Protein AF-A0A6S6R5W8-F1 (afdb_monomer)

Mean predicted aligned error: 7.16 Å

Secondary structure (DSSP, 8-state):
---HHHHHHTT---HHHHHHTT-HHHHHHHHHHHHHHHHHHHHS-HHHHHHHHHHHHHHHHHHHHHHHHHHHHHHHHHHHHHHHHHHGGG-

Organism: NCBI:txid433286

pLDDT: mean 86.76, std 11.02, range [44.66, 97.81]

Solvent-accessible surface area (backbone atoms only — not comparable to full-atom values): 5272 Å² total; per-residue (Å²): 133,85,53,68,67,56,33,52,74,72,67,66,71,57,67,63,64,59,49,61,77,68,34,67,65,57,52,55,51,52,52,50,51,52,57,49,50,57,51,45,57,72,75,42,57,70,70,59,42,50,55,52,51,51,52,51,49,54,51,50,54,51,50,51,53,53,50,53,50,50,52,57,49,50,52,53,50,50,55,52,51,51,51,55,56,62,62,63,74,76,121

Sequence (91 aa):
MESIIKKLYYGSLNPDEWIIKKEPEYQKLNEQIVILLDKLKQLTNQEIFENISELMEITTETNSLETAHSFSFGFKYGAIMMMEILKNEKE

Foldseek 3Di:
DDDPVVCVVVVVPDVPVVCCVPDVVNVVVVVVVVVVLVVCPVVDDPVVNVVVVVVVVVVVVVVVVVVVVCVVVVVVVVVVVVVVVVVVVPD

Radius of gyration: 20.47 Å; Cα contacts (8 Å, |Δi|>4): 10; chains: 1; bounding box: 48×29×58 Å

Structure (mmCIF, N/CA/C/O backbone):
data_AF-A0A6S6R5W8-F1
#
_entry.id   AF-A0A6S6R5W8-F1
#
loop_
_atom_site.group_PDB
_atom_site.id
_atom_site.type_symbol
_atom_site.label_atom_id
_atom_site.label_alt_id
_atom_site.label_comp_id
_atom_site.label_asym_id
_atom_site.label_entity_id
_atom_site.label_seq_id
_atom_site.pdbx_PDB_ins_code
_atom_site.Cartn_x
_atom_site.Cartn_y
_atom_site.Cartn_z
_atom_site.occupancy
_atom_site.B_iso_or_equiv
_atom_site.auth_seq_id
_atom_site.auth_comp_id
_atom_site.auth_asym_id
_atom_site.auth_atom_id
_atom_site.pdbx_PDB_model_num
ATOM 1 N N . MET A 1 1 ? -27.509 -1.755 6.825 1.00 59.97 1 MET A N 1
ATOM 2 C CA . MET A 1 1 ? -26.072 -1.407 6.837 1.00 59.97 1 MET A CA 1
ATOM 3 C C . MET A 1 1 ? -25.354 -2.469 7.651 1.00 59.97 1 MET A C 1
ATOM 5 O O . MET A 1 1 ? -25.751 -2.699 8.785 1.00 59.97 1 MET A O 1
ATOM 9 N N . GLU A 1 2 ? -24.400 -3.190 7.070 1.00 75.56 2 GLU A N 1
ATOM 10 C CA . GLU A 1 2 ? -23.647 -4.208 7.812 1.00 75.56 2 GLU A CA 1
ATOM 11 C C . GLU A 1 2 ? -22.683 -3.546 8.809 1.00 75.56 2 GLU A C 1
ATOM 13 O O . GLU A 1 2 ? -22.074 -2.524 8.488 1.00 75.56 2 GLU A O 1
ATOM 18 N N . SER A 1 3 ? -22.572 -4.106 10.019 1.00 87.69 3 SER A N 1
ATOM 19 C CA . SER A 1 3 ? -21.693 -3.581 11.073 1.00 87.69 3 SER A CA 1
ATOM 20 C C . SER A 1 3 ? -20.231 -3.595 10.627 1.00 87.69 3 SER A C 1
ATOM 22 O O . SER A 1 3 ? -19.762 -4.585 10.065 1.00 87.69 3 SER A O 1
ATOM 24 N N . ILE A 1 4 ? -19.488 -2.533 10.949 1.00 83.94 4 ILE A N 1
ATOM 25 C CA . ILE A 1 4 ? -18.043 -2.451 10.695 1.00 83.94 4 ILE A CA 1
ATOM 26 C C . ILE A 1 4 ? -17.276 -3.617 11.337 1.00 83.94 4 ILE A C 1
ATOM 28 O O . ILE A 1 4 ? -16.320 -4.113 10.754 1.00 83.94 4 ILE A O 1
ATOM 32 N N . ILE A 1 5 ? -17.755 -4.132 12.475 1.00 83.88 5 ILE A N 1
ATOM 33 C CA . ILE A 1 5 ? -17.170 -5.291 13.162 1.00 83.88 5 ILE A CA 1
ATOM 34 C C . ILE A 1 5 ? -17.358 -6.577 12.354 1.00 83.88 5 ILE A C 1
ATOM 36 O O . ILE A 1 5 ? -16.455 -7.404 12.298 1.00 83.88 5 ILE A O 1
ATOM 40 N N . LYS A 1 6 ? -18.505 -6.743 11.685 1.00 86.00 6 LYS A N 1
ATOM 41 C CA . LYS A 1 6 ? -18.723 -7.889 10.790 1.00 86.00 6 LYS A CA 1
ATOM 42 C C . LYS A 1 6 ? -17.836 -7.789 9.555 1.00 86.00 6 LYS A C 1
ATOM 44 O O . LYS A 1 6 ? -17.203 -8.771 9.193 1.00 86.00 6 LYS A O 1
ATOM 49 N N . LYS A 1 7 ? -17.721 -6.593 8.969 1.00 86.75 7 LYS A N 1
ATOM 50 C CA . LYS A 1 7 ? -16.802 -6.355 7.848 1.00 86.75 7 LYS A CA 1
ATOM 51 C C . LYS A 1 7 ? -15.348 -6.637 8.224 1.00 86.75 7 LYS A C 1
ATOM 53 O O . LYS A 1 7 ? -14.626 -7.224 7.431 1.00 86.75 7 LYS A O 1
ATOM 58 N N . LEU A 1 8 ? -14.939 -6.274 9.441 1.00 82.50 8 LEU A N 1
ATOM 59 C CA . LEU A 1 8 ? -13.627 -6.627 9.979 1.00 82.50 8 LEU A CA 1
ATOM 60 C C . LEU A 1 8 ? -13.469 -8.145 10.127 1.00 82.50 8 LEU A C 1
ATOM 62 O O . LEU A 1 8 ? -12.484 -8.697 9.653 1.00 82.50 8 LEU A O 1
ATOM 66 N N . TYR A 1 9 ? -14.447 -8.820 10.738 1.00 82.56 9 TYR A N 1
ATOM 67 C CA . TYR A 1 9 ? -14.425 -10.270 10.948 1.00 82.56 9 TYR A CA 1
ATOM 68 C C . TYR A 1 9 ? -14.295 -11.058 9.637 1.00 82.56 9 TYR A C 1
ATOM 70 O O . TYR A 1 9 ? -13.542 -12.023 9.571 1.00 82.56 9 TYR A O 1
ATOM 78 N N . TYR A 1 10 ? -14.994 -10.626 8.585 1.00 89.88 10 TYR A N 1
ATOM 79 C CA . TYR A 1 10 ? -14.933 -11.253 7.264 1.00 89.88 10 TYR A CA 1
ATOM 80 C C . TYR A 1 10 ? -13.791 -10.733 6.376 1.00 89.88 10 TYR A C 1
ATOM 82 O O . TYR A 1 10 ? -13.687 -11.157 5.229 1.00 89.88 10 TYR A O 1
ATOM 90 N N . GLY A 1 11 ? -12.948 -9.813 6.864 1.00 80.69 11 GLY A N 1
ATOM 91 C CA . GLY A 1 11 ? -11.845 -9.240 6.085 1.00 80.69 11 GLY A CA 1
ATOM 92 C C . GLY A 1 11 ? -12.290 -8.375 4.900 1.00 80.69 11 GLY A C 1
ATOM 93 O O . GLY A 1 11 ? -11.524 -8.158 3.972 1.00 80.69 11 GLY A O 1
ATOM 94 N N . SER A 1 12 ? -13.524 -7.869 4.904 1.00 84.06 12 SER A N 1
ATOM 95 C CA . SER A 1 12 ? -14.095 -7.075 3.810 1.00 84.06 12 SER A CA 1
ATOM 96 C C . SER A 1 12 ? -13.909 -5.561 4.002 1.00 84.06 12 SER A C 1
ATOM 98 O O . SER A 1 12 ? -14.655 -4.758 3.431 1.00 84.06 12 SER A O 1
ATOM 100 N N . LEU A 1 13 ? -12.980 -5.154 4.869 1.00 79.44 13 LEU A N 1
ATOM 101 C CA . LEU A 1 13 ? -12.547 -3.767 5.027 1.00 79.44 13 LEU A CA 1
ATOM 102 C C . LEU A 1 13 ? -11.361 -3.525 4.091 1.00 79.44 13 LEU A C 1
ATOM 104 O O . LEU A 1 13 ? -10.220 -3.544 4.535 1.00 79.44 13 LEU A O 1
ATOM 108 N N . ASN A 1 14 ? -11.656 -3.268 2.814 1.00 73.75 14 ASN A N 1
ATOM 109 C CA . ASN A 1 14 ? -10.666 -2.881 1.803 1.00 73.75 14 ASN A CA 1
ATOM 110 C C . ASN A 1 14 ? -10.925 -1.436 1.336 1.00 73.75 14 ASN A C 1
ATOM 112 O O . ASN A 1 14 ? -11.520 -1.238 0.272 1.00 73.75 14 ASN A O 1
ATOM 116 N N . PRO A 1 15 ? -10.542 -0.410 2.123 1.00 71.00 15 PRO A N 1
ATOM 117 C CA . PRO A 1 15 ? -10.729 0.987 1.736 1.00 71.00 15 PRO A CA 1
ATOM 118 C C . PRO A 1 15 ? -10.015 1.311 0.421 1.00 71.00 15 PRO A C 1
ATOM 120 O O . PRO A 1 15 ? -10.592 1.973 -0.439 1.00 71.00 15 PRO A O 1
ATOM 123 N N . ASP A 1 16 ? -8.807 0.778 0.240 1.00 66.50 16 ASP A N 1
ATOM 124 C CA . ASP A 1 16 ? -7.950 1.086 -0.906 1.00 66.50 16 ASP A CA 1
ATOM 125 C C . ASP A 1 16 ? -8.585 0.641 -2.224 1.00 66.50 16 ASP A C 1
ATOM 127 O O . ASP A 1 16 ? -8.653 1.415 -3.175 1.00 66.50 16 ASP A O 1
ATOM 131 N N . GLU A 1 17 ? -9.169 -0.560 -2.273 1.00 68.31 17 GLU A N 1
ATOM 132 C CA . GLU A 1 17 ? -9.874 -1.044 -3.466 1.00 68.31 17 GLU A CA 1
ATOM 133 C C . GLU A 1 17 ? -11.093 -0.184 -3.820 1.00 68.31 17 GLU A C 1
ATOM 135 O O . GLU A 1 17 ? -11.467 -0.080 -4.991 1.00 68.31 17 GLU A O 1
ATOM 140 N N . TRP A 1 18 ? -11.742 0.414 -2.819 1.00 69.25 18 TRP A N 1
ATOM 141 C CA . TRP A 1 18 ? -12.916 1.260 -3.029 1.00 69.25 18 TRP A CA 1
ATOM 142 C C . TRP A 1 18 ? -12.538 2.654 -3.512 1.00 69.25 18 TRP A C 1
ATOM 144 O O . TRP A 1 18 ? -13.291 3.229 -4.298 1.00 69.25 18 TRP A O 1
ATOM 154 N N . ILE A 1 19 ? -11.398 3.171 -3.055 1.00 68.38 19 ILE A N 1
ATOM 155 C CA . ILE A 1 19 ? -10.854 4.469 -3.455 1.00 68.38 19 ILE A CA 1
ATOM 156 C C . ILE A 1 19 ? -10.278 4.356 -4.872 1.00 68.38 19 ILE A C 1
ATOM 158 O O . ILE A 1 19 ? -10.713 5.065 -5.776 1.00 68.38 19 ILE A O 1
ATOM 162 N N . ILE A 1 20 ? -9.394 3.383 -5.107 1.00 69.06 20 ILE A N 1
ATOM 163 C CA . ILE A 1 20 ? -8.668 3.205 -6.373 1.00 69.06 20 ILE A CA 1
ATOM 164 C C . ILE A 1 20 ? -9.610 2.928 -7.554 1.00 69.06 20 ILE A C 1
ATOM 166 O O . ILE A 1 20 ? -9.438 3.484 -8.639 1.00 69.06 20 ILE A O 1
ATOM 170 N N . LYS A 1 21 ? -10.645 2.095 -7.372 1.00 66.31 21 LYS A N 1
ATOM 171 C CA . LYS A 1 21 ? -11.587 1.778 -8.465 1.00 66.31 21 LYS A CA 1
ATOM 172 C C . LYS A 1 21 ? -12.514 2.933 -8.834 1.00 66.31 21 LYS A C 1
ATOM 174 O O . LYS A 1 21 ? -13.112 2.890 -9.907 1.00 66.31 21 LYS A O 1
ATOM 179 N N . LYS A 1 22 ? -12.684 3.920 -7.953 1.00 72.81 22 LYS A N 1
ATOM 180 C CA . LYS A 1 22 ? -13.657 5.004 -8.132 1.00 72.81 22 LYS A CA 1
ATOM 181 C C . LYS A 1 22 ? -13.029 6.347 -8.452 1.00 72.81 22 LYS A C 1
ATOM 183 O O . LYS A 1 22 ? -13.791 7.256 -8.754 1.00 72.81 22 LYS A O 1
ATOM 188 N N . GLU A 1 23 ? -11.704 6.457 -8.401 1.00 84.31 23 GLU A N 1
ATOM 189 C CA . GLU A 1 23 ? -10.996 7.718 -8.585 1.00 84.31 23 GLU A CA 1
ATOM 190 C C . GLU A 1 23 ? -10.410 7.821 -10.005 1.00 84.31 23 GLU A C 1
ATOM 192 O O . GLU A 1 23 ? -9.382 7.198 -10.298 1.00 84.31 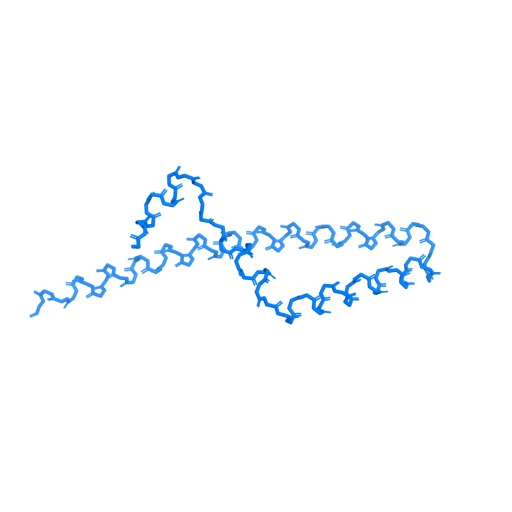23 GLU A O 1
ATOM 197 N N . PRO A 1 24 ? -11.041 8.578 -10.924 1.00 86.31 24 PRO A N 1
ATOM 198 C CA . PRO A 1 24 ? -10.556 8.708 -12.296 1.00 86.31 24 PRO A CA 1
ATOM 199 C C . PRO A 1 24 ? -9.184 9.386 -12.363 1.00 86.31 24 PRO A C 1
ATOM 201 O O . PRO A 1 24 ? -8.400 9.104 -13.270 1.00 86.31 24 PRO A O 1
ATOM 204 N N . GLU A 1 25 ? -8.871 10.264 -11.406 1.00 88.75 25 GLU A N 1
ATOM 205 C CA . GLU A 1 25 ? -7.568 10.923 -11.347 1.00 88.75 25 GLU A CA 1
ATOM 206 C C . GLU A 1 25 ? -6.444 9.921 -11.063 1.00 88.75 25 GLU A C 1
ATOM 208 O O . GLU A 1 25 ? -5.410 9.951 -11.732 1.00 88.75 25 GLU A O 1
ATOM 213 N N . TYR A 1 26 ? -6.679 8.965 -10.159 1.00 86.12 26 TYR A N 1
ATOM 214 C CA . TYR A 1 26 ? -5.735 7.884 -9.880 1.00 86.12 26 TYR A CA 1
ATOM 215 C C . TYR A 1 26 ? -5.448 7.059 -11.139 1.00 86.12 26 TYR A C 1
ATOM 217 O O . TYR A 1 26 ? -4.288 6.810 -11.464 1.00 86.12 26 TYR A O 1
ATOM 225 N N . GLN A 1 27 ? -6.491 6.679 -11.886 1.00 86.25 27 GLN A N 1
ATOM 226 C CA . GLN A 1 27 ? -6.335 5.908 -13.126 1.00 86.25 27 GLN A CA 1
ATOM 227 C C . GLN A 1 27 ? -5.486 6.669 -14.149 1.00 86.25 27 GLN A C 1
ATOM 229 O O . GLN A 1 27 ? -4.531 6.118 -14.695 1.00 86.25 27 GLN A O 1
ATOM 234 N N . LYS A 1 28 ? -5.765 7.963 -14.334 1.00 92.12 28 LYS A N 1
ATOM 235 C CA . LYS A 1 28 ? -5.016 8.832 -15.247 1.00 92.12 28 LYS A CA 1
ATOM 236 C C . LYS A 1 28 ? -3.550 9.002 -14.837 1.00 92.12 28 LYS A C 1
ATOM 238 O O . LYS A 1 28 ? -2.673 9.088 -15.698 1.00 92.12 28 LYS A O 1
ATOM 243 N N . LEU A 1 29 ? -3.266 9.109 -13.540 1.00 91.69 29 LEU A N 1
ATOM 244 C CA . LEU A 1 29 ? -1.894 9.184 -13.036 1.00 91.69 29 LEU A CA 1
ATOM 245 C C . LEU A 1 29 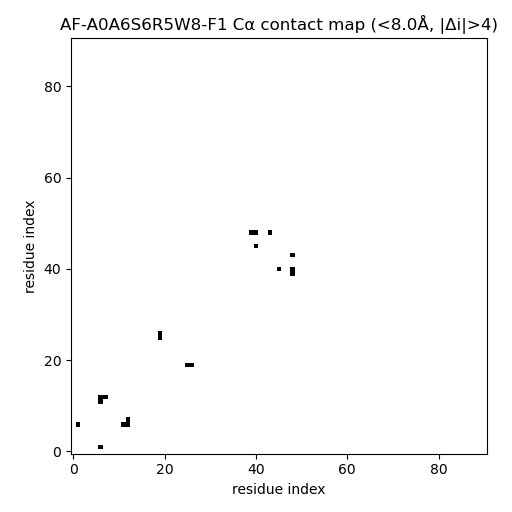? -1.165 7.852 -13.236 1.00 91.69 29 LEU A C 1
ATOM 247 O O . LEU A 1 29 ? -0.027 7.846 -13.699 1.00 91.69 29 LEU A O 1
ATOM 251 N N . ASN A 1 30 ? -1.835 6.729 -12.977 1.00 88.31 30 ASN A N 1
ATOM 252 C CA . ASN A 1 30 ? -1.267 5.403 -13.193 1.00 88.31 30 ASN A CA 1
ATOM 253 C C . ASN A 1 30 ? -0.935 5.149 -14.675 1.00 88.31 30 ASN A C 1
ATOM 255 O O . ASN A 1 30 ? 0.138 4.644 -14.993 1.00 88.31 30 ASN A O 1
ATOM 259 N N . GLU A 1 31 ? -1.799 5.572 -15.601 1.00 92.62 31 GLU A N 1
ATOM 260 C CA . GLU A 1 31 ? -1.509 5.524 -17.041 1.00 92.62 31 GLU A CA 1
ATOM 261 C C . GLU A 1 31 ? -0.267 6.348 -17.413 1.00 92.62 31 GLU A C 1
ATOM 263 O O . GLU A 1 31 ? 0.569 5.896 -18.197 1.00 92.62 31 GLU A O 1
ATOM 268 N N . GLN A 1 32 ? -0.099 7.541 -16.829 1.00 95.38 32 GLN A N 1
ATOM 269 C CA . GLN A 1 32 ? 1.096 8.362 -17.054 1.00 95.38 32 GLN A CA 1
ATOM 270 C C . GLN A 1 32 ? 2.370 7.682 -16.547 1.00 95.38 32 GLN A C 1
ATOM 272 O O . GLN A 1 32 ? 3.395 7.753 -17.227 1.00 95.38 32 GLN A O 1
ATOM 277 N N . ILE A 1 33 ? 2.305 7.002 -15.397 1.00 91.50 33 ILE A N 1
ATOM 278 C CA . ILE A 1 33 ? 3.424 6.215 -14.861 1.00 91.50 33 ILE A CA 1
ATOM 279 C C . ILE A 1 33 ? 3.830 5.133 -15.864 1.00 91.50 33 ILE A C 1
ATOM 281 O O . ILE A 1 33 ? 5.005 5.045 -16.217 1.00 91.50 33 ILE A O 1
ATOM 285 N N . VAL A 1 34 ? 2.869 4.364 -16.385 1.00 91.94 34 VAL A N 1
ATOM 286 C CA . VAL A 1 34 ? 3.136 3.304 -17.374 1.00 91.94 34 VAL A CA 1
ATOM 287 C C . VAL A 1 34 ? 3.775 3.873 -18.645 1.00 91.94 34 VAL A C 1
ATOM 289 O O . VAL A 1 34 ? 4.800 3.369 -19.101 1.00 91.94 34 VAL A O 1
ATOM 292 N N . ILE A 1 35 ? 3.236 4.971 -19.187 1.00 96.12 35 ILE A N 1
ATOM 293 C CA . ILE A 1 35 ? 3.783 5.618 -20.392 1.00 96.12 35 ILE A CA 1
ATOM 294 C C . ILE A 1 35 ? 5.221 6.107 -20.165 1.00 96.12 35 ILE A C 1
ATOM 296 O O . ILE A 1 35 ? 6.060 6.019 -21.066 1.00 96.12 35 ILE A O 1
ATOM 300 N N . LEU A 1 36 ? 5.519 6.666 -18.990 1.00 94.44 36 LEU A N 1
ATOM 301 C CA . LEU A 1 36 ? 6.864 7.133 -18.654 1.00 94.44 36 LEU A CA 1
ATOM 302 C C . LEU A 1 36 ? 7.842 5.970 -18.482 1.00 94.44 36 LEU A C 1
ATOM 304 O O . LEU A 1 36 ? 8.961 6.064 -18.980 1.00 94.44 36 LEU A O 1
ATOM 308 N N . LEU A 1 37 ? 7.419 4.874 -17.852 1.00 91.25 37 LEU A N 1
ATOM 309 C CA . LEU A 1 37 ? 8.222 3.659 -17.715 1.00 91.25 37 LEU A CA 1
ATOM 310 C C . LEU A 1 37 ? 8.618 3.077 -19.074 1.00 91.25 37 LEU A C 1
ATOM 312 O O . LEU A 1 37 ? 9.794 2.786 -19.294 1.00 91.25 37 LEU A O 1
ATOM 316 N N . ASP A 1 38 ? 7.673 2.983 -20.011 1.00 92.94 38 ASP A N 1
ATOM 317 C CA . ASP A 1 38 ? 7.953 2.497 -21.365 1.00 92.94 38 ASP A CA 1
ATOM 318 C C . ASP A 1 38 ? 8.935 3.407 -22.112 1.00 92.94 38 ASP A C 1
ATOM 320 O O . ASP A 1 38 ? 9.843 2.924 -22.794 1.00 92.94 38 ASP A O 1
ATOM 324 N N . LYS A 1 39 ? 8.802 4.731 -21.958 1.00 94.31 39 LYS A N 1
ATOM 325 C CA . LYS A 1 39 ? 9.762 5.690 -22.526 1.00 94.31 39 LYS A CA 1
ATOM 326 C C . LYS A 1 39 ? 11.147 5.535 -21.908 1.00 94.31 39 LYS A C 1
ATOM 328 O O . LYS A 1 39 ? 12.130 5.518 -22.642 1.00 94.31 39 LYS A O 1
ATOM 333 N N . LEU A 1 40 ? 11.237 5.415 -20.584 1.00 92.50 40 LEU A N 1
ATOM 334 C CA . LEU A 1 40 ? 12.510 5.232 -19.887 1.00 92.50 40 LEU A CA 1
ATOM 335 C C . LEU A 1 40 ? 13.204 3.956 -20.356 1.00 92.50 40 LEU A C 1
ATOM 337 O O . LEU A 1 40 ? 14.370 4.014 -20.729 1.00 92.50 40 LEU A O 1
ATOM 341 N N . LYS A 1 41 ? 12.460 2.853 -20.483 1.00 92.25 41 LYS A N 1
ATOM 342 C CA . LYS A 1 41 ? 12.970 1.580 -21.005 1.00 92.25 41 LYS A CA 1
ATOM 343 C C . LYS A 1 41 ? 13.615 1.696 -22.388 1.00 92.25 41 LYS A C 1
ATOM 345 O O . LYS A 1 41 ? 14.558 0.971 -22.681 1.00 92.25 41 LYS A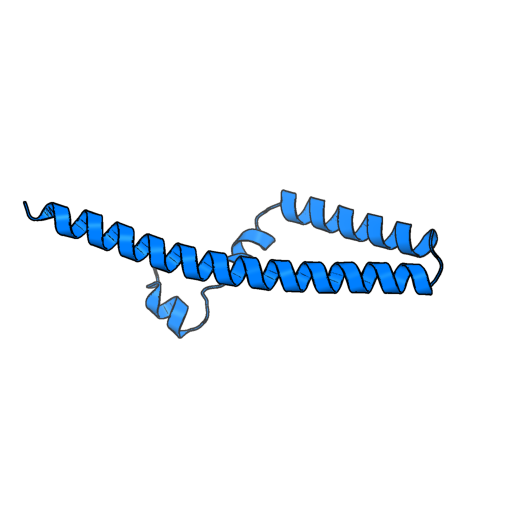 O 1
ATOM 350 N N . GLN A 1 42 ? 13.102 2.579 -23.245 1.00 93.81 42 GLN A N 1
ATOM 351 C CA . GLN A 1 42 ? 13.648 2.813 -24.588 1.00 93.81 42 GLN A CA 1
ATOM 352 C C . GLN A 1 42 ? 14.857 3.759 -24.595 1.00 93.81 42 GLN A C 1
ATOM 354 O O . GLN A 1 42 ? 15.676 3.693 -25.509 1.00 93.81 42 GLN A O 1
ATOM 359 N N . LEU A 1 43 ? 14.953 4.661 -23.614 1.00 93.81 43 LEU A N 1
ATOM 360 C CA . LEU A 1 43 ? 15.987 5.698 -23.539 1.00 93.81 43 LEU A CA 1
ATOM 361 C C . LEU A 1 43 ? 17.226 5.262 -22.748 1.00 93.81 43 LEU A C 1
ATOM 363 O O . LEU A 1 43 ? 18.281 5.88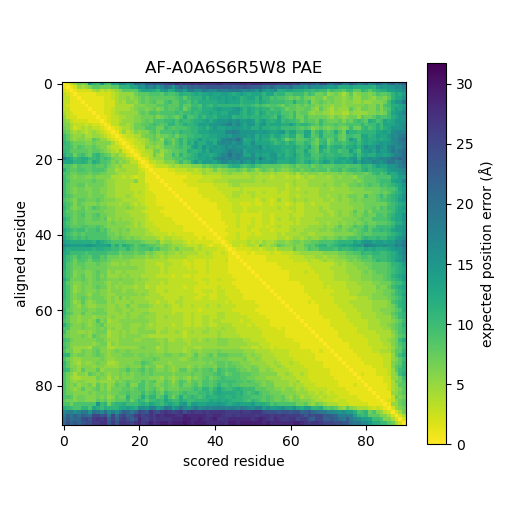3 -22.883 1.00 93.81 43 LEU A O 1
ATOM 367 N N . THR A 1 44 ? 17.111 4.228 -21.917 1.00 90.44 44 THR A N 1
ATOM 368 C CA . THR A 1 44 ? 18.185 3.766 -21.036 1.00 90.44 44 THR A CA 1
ATOM 369 C C . THR A 1 44 ? 18.718 2.400 -21.457 1.00 90.44 44 THR A C 1
ATOM 371 O O . THR A 1 44 ? 18.038 1.621 -22.120 1.00 90.44 44 THR A O 1
ATOM 374 N N . ASN A 1 45 ? 19.947 2.081 -21.045 1.00 94.00 45 ASN A N 1
ATOM 375 C CA . ASN A 1 45 ? 20.431 0.703 -21.119 1.00 94.00 45 ASN A CA 1
ATOM 376 C C . ASN A 1 45 ? 19.767 -0.166 -20.027 1.00 94.00 45 ASN A C 1
ATOM 378 O O . ASN A 1 45 ? 19.062 0.346 -19.154 1.00 94.00 45 ASN A O 1
ATOM 382 N N . GLN A 1 46 ? 19.992 -1.480 -20.093 1.00 92.75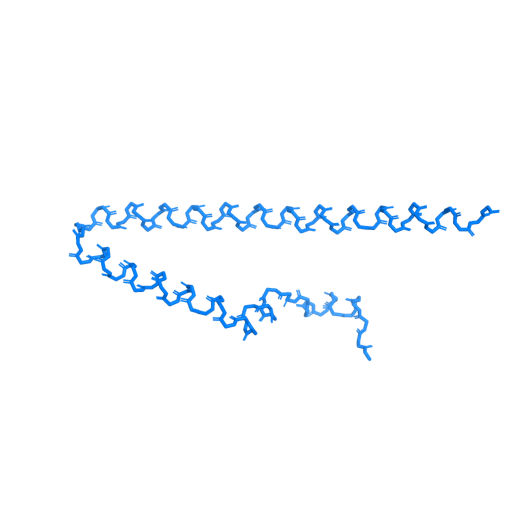 46 GLN A N 1
ATOM 383 C CA . GLN A 1 46 ? 19.371 -2.442 -19.182 1.00 92.75 46 GLN A CA 1
ATOM 384 C C . GLN A 1 46 ? 19.728 -2.185 -17.710 1.00 92.75 46 GLN A C 1
ATOM 386 O O . GLN A 1 46 ? 18.830 -2.132 -16.881 1.00 92.75 46 GLN A O 1
ATOM 391 N N . GLU A 1 47 ? 21.003 -1.949 -17.403 1.00 94.94 47 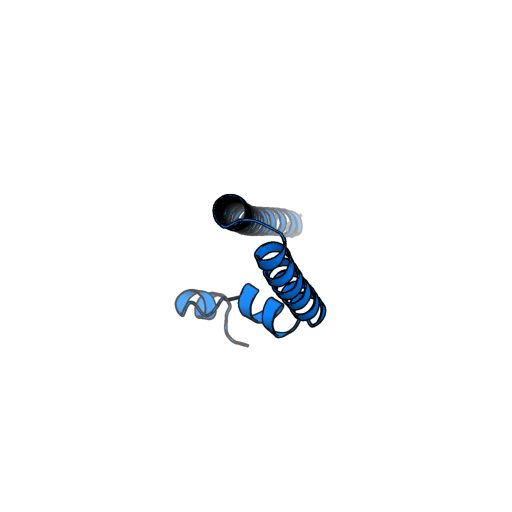GLU A N 1
ATOM 392 C CA . GLU A 1 47 ? 21.482 -1.714 -16.033 1.00 94.94 47 GLU A CA 1
ATOM 393 C C . GLU A 1 47 ? 20.837 -0.469 -15.400 1.00 94.94 47 GLU A C 1
ATOM 395 O O . GLU A 1 47 ? 20.369 -0.494 -14.265 1.00 94.94 47 GLU A O 1
ATOM 400 N N . ILE A 1 48 ? 20.749 0.632 -16.152 1.00 94.19 48 ILE A N 1
ATOM 401 C CA . ILE A 1 48 ? 20.097 1.859 -15.679 1.00 94.19 48 ILE A CA 1
ATOM 402 C C . ILE A 1 48 ? 18.598 1.621 -15.466 1.00 94.19 48 ILE A C 1
ATOM 404 O O . ILE A 1 48 ? 18.037 2.102 -14.483 1.00 94.19 48 ILE A O 1
ATOM 408 N N . PHE A 1 49 ? 17.945 0.882 -16.364 1.00 93.94 49 PHE A N 1
ATOM 409 C CA . PHE A 1 49 ? 16.523 0.573 -16.228 1.00 93.94 49 PHE A CA 1
ATOM 410 C C . PHE A 1 49 ? 16.230 -0.319 -15.011 1.00 93.94 49 PHE A C 1
ATOM 412 O O . PHE A 1 49 ? 15.238 -0.101 -14.313 1.00 93.94 49 PHE A O 1
ATOM 419 N N . GLU A 1 50 ? 17.098 -1.293 -14.733 1.00 94.69 50 GLU A N 1
ATOM 420 C CA . GLU A 1 50 ? 17.021 -2.155 -13.549 1.00 94.69 50 GLU A CA 1
ATOM 421 C C . GLU A 1 50 ? 17.158 -1.330 -12.261 1.00 94.69 50 GLU A C 1
ATOM 423 O O . GLU A 1 50 ? 16.285 -1.416 -11.402 1.00 94.69 50 GLU A O 1
ATOM 428 N N . ASN A 1 51 ? 18.143 -0.427 -12.184 1.00 95.94 51 ASN A N 1
ATOM 429 C CA . ASN A 1 51 ? 18.310 0.476 -11.037 1.00 95.94 51 ASN A CA 1
ATOM 430 C C . ASN A 1 51 ? 17.092 1.396 -10.815 1.00 95.94 51 ASN A C 1
ATOM 432 O O . ASN A 1 51 ? 16.698 1.656 -9.678 1.00 95.94 51 ASN A O 1
ATOM 436 N N . ILE A 1 52 ? 16.476 1.905 -11.890 1.00 94.00 52 ILE A N 1
ATOM 437 C CA . ILE A 1 52 ? 15.243 2.709 -11.792 1.00 94.00 52 ILE A CA 1
ATOM 438 C C . ILE A 1 52 ? 14.086 1.857 -11.257 1.00 94.00 52 ILE A C 1
ATOM 440 O O . ILE A 1 52 ? 13.312 2.328 -10.423 1.00 94.00 52 ILE A O 1
ATOM 444 N N . SER A 1 53 ? 13.970 0.615 -11.726 1.00 92.25 53 SER A N 1
ATOM 445 C CA . SER A 1 53 ? 12.916 -0.307 -11.297 1.00 92.25 53 SER A CA 1
ATOM 446 C C . SER A 1 53 ? 13.055 -0.654 -9.812 1.00 92.25 53 SER A C 1
ATOM 448 O O . SER A 1 53 ? 12.075 -0.558 -9.077 1.00 92.25 53 SER A O 1
ATOM 450 N N . GLU A 1 54 ? 14.275 -0.952 -9.357 1.00 96.19 54 GLU A N 1
ATOM 451 C CA . GLU A 1 54 ? 14.585 -1.215 -7.946 1.00 96.19 54 GLU A CA 1
ATOM 452 C C . GLU A 1 54 ? 14.283 0.007 -7.063 1.00 96.19 54 GLU A C 1
ATOM 454 O O . GLU A 1 54 ? 13.642 -0.113 -6.019 1.00 96.19 54 GLU A O 1
ATOM 459 N N . LEU A 1 55 ? 14.652 1.217 -7.505 1.00 95.88 55 LEU A N 1
ATOM 460 C CA . LEU A 1 55 ? 14.308 2.449 -6.790 1.00 95.88 55 LEU A CA 1
ATOM 461 C C . LEU A 1 55 ? 12.788 2.612 -6.632 1.00 95.88 55 LEU A C 1
ATOM 463 O O . LEU A 1 55 ? 12.313 3.004 -5.562 1.00 95.88 55 LEU A O 1
ATOM 467 N N . MET A 1 56 ? 12.015 2.333 -7.685 1.00 93.44 56 MET A N 1
ATOM 468 C CA . MET A 1 56 ? 10.554 2.419 -7.640 1.00 93.44 56 MET A CA 1
ATOM 469 C C . MET A 1 56 ? 9.941 1.371 -6.711 1.00 93.44 56 MET A C 1
ATOM 471 O O . MET A 1 56 ? 8.998 1.694 -5.985 1.00 93.44 56 MET A O 1
ATOM 475 N N . GLU A 1 57 ? 10.478 0.152 -6.696 1.00 94.75 57 GLU A N 1
ATOM 476 C CA . GLU A 1 57 ? 10.065 -0.916 -5.782 1.00 94.75 57 GLU A CA 1
ATOM 477 C C . GLU A 1 57 ? 10.295 -0.505 -4.323 1.00 94.75 57 GLU A C 1
ATOM 479 O O . GLU A 1 57 ? 9.335 -0.423 -3.555 1.00 94.75 57 GLU A O 1
ATOM 484 N N . ILE A 1 58 ? 11.518 -0.091 -3.974 1.00 97.81 58 ILE A N 1
ATOM 485 C CA . ILE A 1 58 ? 11.869 0.366 -2.618 1.00 97.81 58 ILE A CA 1
ATOM 486 C C . ILE A 1 58 ? 10.989 1.546 -2.185 1.00 97.81 58 ILE A C 1
ATOM 488 O O . ILE A 1 58 ? 10.505 1.596 -1.050 1.00 97.81 58 ILE A O 1
ATOM 492 N N . THR A 1 59 ? 10.755 2.507 -3.084 1.00 95.50 59 THR A N 1
ATOM 493 C CA . THR A 1 59 ? 9.896 3.666 -2.794 1.00 95.50 59 THR A CA 1
ATOM 494 C C . THR A 1 59 ? 8.452 3.228 -2.543 1.00 95.50 59 THR A C 1
ATOM 496 O O . THR A 1 59 ? 7.806 3.721 -1.619 1.00 95.50 59 THR A O 1
ATOM 499 N N . THR A 1 60 ? 7.943 2.276 -3.329 1.00 91.69 60 THR A N 1
ATOM 500 C CA . THR A 1 60 ? 6.588 1.731 -3.172 1.00 91.69 60 THR A CA 1
ATOM 501 C C . THR A 1 60 ? 6.433 1.014 -1.834 1.00 91.69 60 THR A C 1
ATOM 503 O O . THR A 1 60 ? 5.469 1.270 -1.111 1.00 91.69 60 THR A O 1
ATOM 506 N N . GLU A 1 61 ? 7.392 0.167 -1.462 1.00 95.06 61 GLU A N 1
ATOM 507 C CA . GLU A 1 61 ? 7.383 -0.537 -0.178 1.00 95.06 61 GLU A CA 1
ATOM 508 C C . GLU A 1 61 ? 7.459 0.431 1.006 1.00 95.06 61 GLU A C 1
ATOM 510 O O . GLU A 1 61 ? 6.681 0.321 1.958 1.00 95.06 61 GLU A O 1
ATOM 515 N N . THR A 1 62 ? 8.342 1.428 0.921 1.00 96.06 62 THR A N 1
ATOM 516 C CA . THR A 1 62 ? 8.495 2.456 1.959 1.00 96.06 62 THR A CA 1
ATOM 517 C C . THR A 1 62 ? 7.193 3.236 2.148 1.00 96.06 62 THR A C 1
ATOM 519 O O . THR A 1 62 ? 6.706 3.360 3.274 1.00 96.06 62 THR A O 1
ATOM 522 N N . ASN A 1 63 ? 6.570 3.678 1.051 1.00 92.81 63 ASN A N 1
ATOM 523 C CA . ASN A 1 63 ? 5.283 4.375 1.083 1.00 92.81 63 ASN A CA 1
ATOM 524 C C . ASN A 1 63 ? 4.164 3.488 1.647 1.00 92.81 63 ASN A C 1
ATOM 526 O O . ASN A 1 63 ? 3.311 3.967 2.396 1.00 92.81 63 ASN A O 1
ATOM 530 N N . SER A 1 64 ? 4.161 2.192 1.320 1.00 89.31 64 SER A N 1
ATOM 531 C CA . SER A 1 64 ? 3.192 1.236 1.861 1.00 89.31 64 SER A CA 1
ATOM 532 C C . SER A 1 64 ? 3.329 1.100 3.381 1.00 89.31 64 SER A C 1
ATOM 534 O O . SER A 1 64 ? 2.326 1.112 4.097 1.00 89.31 64 SER A O 1
ATOM 536 N N . LEU A 1 65 ? 4.559 1.013 3.897 1.00 93.38 65 LEU A N 1
ATOM 537 C CA . LEU A 1 65 ? 4.827 0.957 5.338 1.00 93.38 65 LEU A CA 1
ATOM 538 C C . LEU A 1 65 ? 4.420 2.252 6.049 1.00 93.38 65 LEU A C 1
ATOM 540 O O . LEU A 1 65 ? 3.777 2.201 7.101 1.00 93.38 65 LEU A O 1
ATOM 544 N N . GLU A 1 66 ? 4.758 3.412 5.484 1.00 94.31 66 GLU A N 1
ATOM 545 C CA . GLU A 1 66 ? 4.359 4.714 6.026 1.00 94.31 66 GLU A CA 1
ATOM 546 C C . GLU A 1 66 ? 2.834 4.861 6.064 1.00 94.31 66 GLU A C 1
ATOM 548 O O . GLU A 1 66 ? 2.270 5.263 7.086 1.00 94.31 66 GLU A O 1
ATOM 553 N N . THR A 1 67 ? 2.154 4.474 4.983 1.00 89.69 67 THR A N 1
ATOM 554 C CA . THR A 1 67 ? 0.691 4.527 4.881 1.00 89.69 67 THR A CA 1
ATOM 555 C C . THR A 1 67 ? 0.041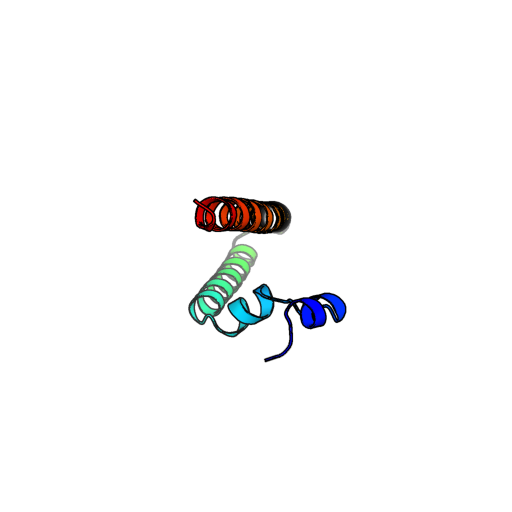 3.612 5.917 1.00 89.69 67 THR A C 1
ATOM 557 O O . THR A 1 67 ? -0.871 4.039 6.625 1.00 89.69 67 THR A O 1
ATOM 560 N N . ALA A 1 68 ? 0.544 2.385 6.090 1.00 89.19 68 ALA A N 1
ATOM 561 C CA . ALA A 1 68 ? 0.042 1.450 7.095 1.00 89.19 68 ALA A CA 1
ATOM 562 C C . ALA A 1 68 ? 0.222 1.980 8.531 1.00 89.19 68 ALA A C 1
ATOM 564 O O . ALA A 1 68 ? -0.702 1.902 9.353 1.00 89.19 68 ALA A O 1
ATOM 565 N N . HIS A 1 69 ? 1.385 2.562 8.840 1.00 92.19 69 HIS A N 1
ATOM 566 C CA . HIS A 1 69 ? 1.626 3.198 10.134 1.00 92.19 69 HIS A CA 1
ATOM 567 C C . HIS A 1 69 ? 0.711 4.401 10.359 1.00 92.19 69 HIS A C 1
ATOM 569 O O . HIS A 1 69 ? 0.082 4.490 11.415 1.00 92.19 69 HIS A O 1
ATOM 575 N N . SER A 1 70 ? 0.590 5.281 9.366 1.00 91.19 70 SER A N 1
ATOM 576 C CA . SER A 1 70 ? -0.257 6.475 9.424 1.00 91.19 70 SER A CA 1
ATOM 577 C C . SER A 1 70 ? -1.727 6.110 9.606 1.00 91.19 70 SER A C 1
ATOM 579 O O . SER A 1 70 ? -2.412 6.713 10.430 1.00 91.19 70 SER A O 1
ATOM 581 N N . PHE A 1 71 ? -2.203 5.069 8.918 1.00 87.69 71 PHE A N 1
ATOM 582 C CA . PHE A 1 71 ? -3.548 4.528 9.087 1.00 87.69 71 PHE A CA 1
ATOM 583 C C . PHE A 1 71 ? -3.776 4.044 10.526 1.00 87.69 71 PHE A C 1
ATOM 585 O O . PHE A 1 71 ? -4.692 4.509 11.203 1.00 87.69 71 PHE A O 1
ATOM 592 N N . SER A 1 72 ? -2.914 3.160 11.040 1.00 89.62 72 SER A N 1
ATOM 593 C CA . SER A 1 72 ? -3.028 2.631 12.410 1.00 89.62 72 SER A CA 1
ATOM 594 C C . SER A 1 72 ? -2.971 3.740 13.465 1.00 89.62 72 SER A C 1
ATOM 596 O O . SER A 1 72 ? -3.763 3.761 14.411 1.00 89.62 72 SER A O 1
ATOM 598 N N . PHE A 1 73 ? -2.055 4.691 13.284 1.00 93.00 73 PHE A N 1
ATOM 599 C CA . PHE A 1 73 ? -1.903 5.853 14.148 1.00 93.00 73 PHE A CA 1
ATOM 600 C C . PHE A 1 73 ? -3.155 6.736 14.121 1.00 93.00 73 PHE A C 1
ATOM 602 O O . PHE A 1 73 ? -3.710 7.034 15.179 1.00 93.00 73 PHE A O 1
ATOM 609 N N . GLY A 1 74 ? -3.657 7.079 12.933 1.00 91.81 74 GLY A N 1
ATOM 610 C CA . GLY A 1 74 ? -4.855 7.896 12.749 1.00 91.81 74 GLY A CA 1
ATOM 611 C C . GLY A 1 74 ? -6.100 7.281 13.389 1.00 91.81 74 GLY A C 1
ATOM 612 O O . GLY A 1 74 ? -6.829 7.975 14.096 1.00 91.81 74 GLY A O 1
ATOM 613 N N . PHE A 1 75 ? -6.312 5.968 13.237 1.00 88.50 75 PHE A N 1
ATOM 614 C CA . PHE A 1 75 ? -7.424 5.266 13.891 1.00 88.50 75 PHE A CA 1
ATOM 615 C C . PHE A 1 75 ? -7.330 5.312 15.419 1.00 88.50 75 PHE A C 1
ATOM 617 O O . PHE A 1 75 ? -8.326 5.589 16.091 1.00 88.50 75 PHE A O 1
ATOM 624 N N . LYS A 1 76 ? -6.138 5.071 15.979 1.00 92.38 76 LYS A N 1
ATOM 625 C CA . LYS A 1 76 ? -5.914 5.144 17.432 1.00 92.38 76 LYS A CA 1
ATOM 626 C C . LYS A 1 76 ? -6.177 6.549 17.966 1.00 92.38 76 LYS A C 1
ATOM 628 O O . LYS A 1 76 ? -6.893 6.693 18.953 1.00 92.38 76 LYS A O 1
ATOM 633 N N . TYR A 1 77 ? -5.649 7.573 17.300 1.00 93.88 77 TYR A N 1
ATOM 634 C CA . TYR A 1 77 ? -5.871 8.965 17.689 1.00 93.88 77 TYR A CA 1
ATOM 635 C C . TYR A 1 77 ? -7.339 9.366 17.574 1.0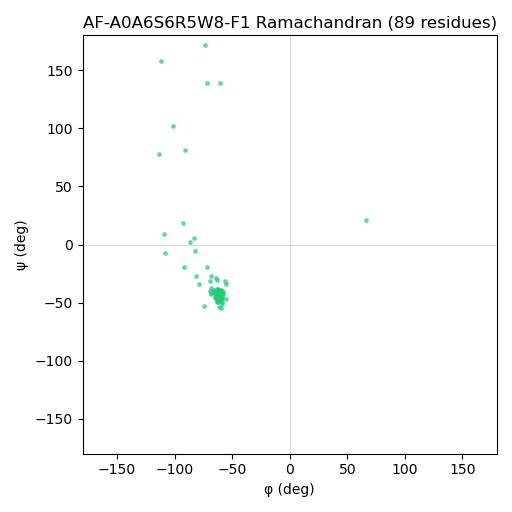0 93.88 77 TYR A C 1
ATOM 637 O O . TYR A 1 77 ? -7.870 9.975 18.498 1.00 93.88 77 TYR A O 1
ATOM 645 N N . GLY A 1 78 ? -8.020 8.967 16.496 1.00 92.75 78 GLY A N 1
ATOM 646 C CA . GLY A 1 78 ? -9.458 9.177 16.335 1.00 92.75 78 GLY A CA 1
ATOM 647 C C . GLY A 1 78 ? -10.260 8.605 17.504 1.00 92.75 78 GLY A C 1
ATOM 648 O O . GLY A 1 78 ? -11.090 9.302 18.081 1.00 92.75 78 GLY A O 1
ATOM 649 N N . ALA A 1 79 ? -9.962 7.369 17.914 1.00 93.75 79 ALA A N 1
ATOM 650 C CA . ALA A 1 79 ? -10.616 6.742 19.059 1.00 93.75 79 ALA A CA 1
ATOM 651 C C . ALA A 1 79 ? -10.331 7.472 20.384 1.00 93.75 79 ALA A C 1
ATOM 653 O O . ALA A 1 79 ? -11.249 7.663 21.181 1.00 93.75 79 ALA A O 1
ATOM 654 N N . ILE A 1 80 ? -9.087 7.911 20.615 1.00 93.56 80 ILE A N 1
ATOM 655 C CA . ILE A 1 80 ? -8.719 8.701 21.802 1.00 93.56 80 ILE A CA 1
ATOM 656 C C . ILE A 1 80 ? -9.504 10.018 21.837 1.00 93.56 80 ILE A C 1
ATOM 658 O O . ILE A 1 80 ? -10.133 10.310 22.852 1.00 93.56 80 ILE A O 1
ATOM 662 N N . MET A 1 81 ? -9.541 10.759 20.723 1.00 94.38 81 MET A N 1
ATOM 663 C CA . MET A 1 81 ? -10.296 12.013 20.620 1.00 94.38 81 MET A CA 1
ATOM 664 C C . MET A 1 81 ? -11.792 11.799 20.881 1.00 94.38 81 MET A C 1
ATOM 666 O O . MET A 1 81 ? -12.400 12.562 21.625 1.00 94.38 81 MET A O 1
ATOM 670 N N . MET A 1 82 ? -12.393 10.740 20.325 1.00 94.06 82 MET A N 1
ATOM 671 C CA . MET A 1 82 ? -13.802 10.419 20.591 1.00 94.06 82 MET A CA 1
ATOM 672 C C . MET A 1 82 ? -14.056 10.127 22.073 1.00 94.06 82 MET A C 1
ATOM 674 O O . MET A 1 82 ? -15.040 10.613 22.624 1.00 94.06 82 MET A O 1
ATOM 678 N N . MET A 1 83 ? -13.186 9.353 22.732 1.00 91.88 83 MET A N 1
ATOM 679 C CA . MET A 1 83 ? -13.321 9.072 24.167 1.00 91.88 83 MET A CA 1
ATOM 680 C C . MET A 1 83 ? -13.203 10.340 25.013 1.00 91.88 83 MET A C 1
ATOM 682 O O . MET A 1 83 ? -13.942 10.481 25.983 1.00 91.88 83 MET A O 1
ATOM 686 N N . GLU A 1 84 ? -12.294 11.248 24.658 1.00 92.19 84 GLU A N 1
ATOM 687 C CA . GLU A 1 84 ? -12.130 12.534 25.339 1.00 92.19 84 GLU A CA 1
ATOM 688 C C . GLU A 1 84 ? -13.393 13.396 25.223 1.00 92.19 84 GLU A C 1
ATOM 690 O O . GLU A 1 84 ? -13.923 13.838 26.241 1.00 92.19 84 GLU A O 1
ATOM 695 N N . ILE A 1 85 ? -13.929 13.554 24.007 1.00 91.25 85 ILE A N 1
ATOM 696 C CA . ILE A 1 85 ? -15.159 14.318 23.752 1.00 91.25 85 ILE A CA 1
ATOM 697 C C . ILE A 1 85 ? -16.333 13.738 24.550 1.00 91.25 85 ILE A C 1
ATOM 699 O O . ILE A 1 85 ? -16.993 14.459 25.291 1.00 91.25 85 ILE A O 1
ATOM 703 N N . LEU A 1 86 ? -16.559 12.424 24.459 1.00 90.12 86 LEU A N 1
ATOM 704 C CA . LEU A 1 86 ? -17.686 11.754 25.120 1.00 90.12 86 LEU A CA 1
ATOM 705 C C . LEU A 1 86 ? -17.564 11.738 26.649 1.00 90.12 86 LEU A C 1
ATOM 707 O O . LEU A 1 86 ? -18.570 11.678 27.356 1.00 90.12 86 LEU A O 1
ATOM 711 N N . LYS A 1 87 ? -16.340 11.773 27.187 1.00 83.25 87 LYS A N 1
ATOM 712 C CA . LYS A 1 87 ? -16.113 11.887 28.632 1.00 83.25 87 LYS A CA 1
ATOM 713 C C . LYS A 1 87 ? -16.518 13.270 29.155 1.00 83.25 87 LYS A C 1
ATOM 715 O O . LYS A 1 87 ? -1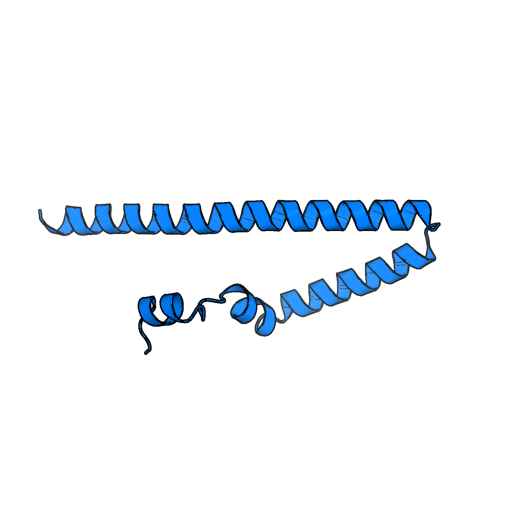6.992 13.351 30.285 1.00 83.25 87 LYS A O 1
ATOM 720 N N . ASN A 1 88 ? -16.389 14.308 28.330 1.00 58.91 88 ASN A N 1
ATOM 721 C CA . ASN A 1 88 ? -16.751 15.686 28.666 1.00 58.91 88 ASN A CA 1
ATOM 722 C C . ASN A 1 88 ? -18.254 15.992 28.493 1.00 58.91 88 ASN A C 1
ATOM 724 O O . ASN A 1 88 ? -18.691 17.065 28.882 1.00 58.91 88 ASN A O 1
ATOM 728 N N . GLU A 1 89 ? -19.069 15.066 27.971 1.00 55.31 89 GLU A N 1
ATOM 729 C CA . GLU A 1 89 ? -20.541 15.211 27.899 1.00 55.31 89 GLU A CA 1
ATOM 730 C C . GLU A 1 89 ? -21.267 14.825 29.211 1.00 55.31 89 GLU A C 1
ATOM 732 O O . GLU A 1 89 ? -22.496 14.763 29.251 1.00 55.31 89 GLU A O 1
ATOM 737 N N . LYS A 1 90 ? -20.528 14.514 30.287 1.00 51.44 90 LYS A N 1
ATOM 738 C CA . LYS A 1 90 ? -21.079 14.149 31.609 1.00 51.44 90 LYS A CA 1
ATOM 739 C C . LYS A 1 90 ? -20.888 15.211 32.706 1.00 51.44 90 LYS A C 1
ATOM 741 O O . LYS A 1 90 ? -21.189 14.907 33.861 1.00 51.44 90 LYS A O 1
ATOM 746 N N . GLU A 1 91 ? -20.425 16.412 32.364 1.00 44.66 91 GLU A N 1
ATOM 747 C CA . GLU A 1 91 ? -20.494 17.618 33.216 1.00 44.66 91 GLU A CA 1
ATOM 748 C C . GLU A 1 91 ? -21.598 18.558 32.720 1.00 44.66 91 GLU A C 1
ATOM 750 O O . GLU A 1 91 ? -22.289 19.143 33.586 1.00 44.66 91 GLU A O 1
#

InterPro domains:
  IPR049215 Protein of unknown function DUF6809 [PF20648] (1-85)